Protein AF-A0A392UA08-F1 (afdb_monomer_lite)

Radius of gyration: 13.71 Å; chains: 1; bounding box: 32×23×37 Å

Secondary structure (DSSP, 8-state):
----PPP-TTT-EE--SS--HHHHHHHHHHHT-EEP-SSEEETTEEES--TT-

Structure (mmCIF, N/CA/C/O backbone):
data_AF-A0A392UA08-F1
#
_entry.id   AF-A0A392UA08-F1
#
loop_
_atom_site.group_PDB
_atom_site.id
_atom_site.type_symbol
_atom_site.label_atom_id
_atom_site.label_alt_id
_atom_site.label_comp_id
_atom_site.label_asym_id
_atom_site.label_entity_id
_atom_site.label_seq_id
_atom_site.pdbx_PDB_ins_code
_atom_site.Cartn_x
_atom_site.Cartn_y
_atom_site.Cartn_z
_atom_site.occupancy
_atom_site.B_iso_or_equiv
_atom_site.auth_seq_id
_atom_site.auth_comp_id
_atom_site.auth_asym_id
_atom_site.auth_atom_id
_atom_site.pdbx_PDB_model_num
ATOM 1 N N . MET A 1 1 ? 22.051 8.724 -8.737 1.00 52.19 1 MET A N 1
ATOM 2 C CA . MET A 1 1 ? 21.911 7.302 -9.116 1.00 52.19 1 MET A CA 1
ATOM 3 C C . MET A 1 1 ? 20.827 6.689 -8.250 1.00 52.19 1 MET A C 1
ATOM 5 O O . MET A 1 1 ? 20.882 6.865 -7.042 1.00 52.19 1 MET A O 1
ATOM 9 N N . THR A 1 2 ? 19.825 6.053 -8.853 1.00 79.50 2 THR A N 1
ATOM 10 C CA . THR A 1 2 ? 18.841 5.234 -8.124 1.00 79.50 2 THR A CA 1
ATOM 11 C C . THR A 1 2 ? 19.378 3.804 -7.993 1.00 79.50 2 THR A C 1
ATOM 13 O O . THR A 1 2 ? 20.246 3.415 -8.771 1.00 79.50 2 THR A O 1
ATOM 16 N N . SER A 1 3 ? 18.901 3.024 -7.023 1.00 92.19 3 SER A N 1
ATOM 17 C CA . SER A 1 3 ? 19.440 1.696 -6.678 1.00 92.19 3 SER A CA 1
ATOM 18 C C . SER A 1 3 ? 19.272 0.617 -7.761 1.00 92.19 3 SER A C 1
ATOM 20 O O . SER A 1 3 ? 19.796 -0.480 -7.602 1.00 92.19 3 SER A O 1
ATOM 22 N N . GLY A 1 4 ? 18.527 0.887 -8.841 1.00 94.75 4 GLY A N 1
ATOM 23 C CA . GLY A 1 4 ? 18.246 -0.082 -9.912 1.00 94.75 4 GLY A CA 1
ATOM 24 C C . GLY A 1 4 ? 17.285 -1.211 -9.511 1.00 94.75 4 GLY A C 1
ATOM 25 O O . GLY A 1 4 ? 17.052 -2.129 -10.292 1.00 94.75 4 GLY A O 1
ATOM 26 N N . LEU A 1 5 ? 16.714 -1.155 -8.304 1.00 94.81 5 LEU A N 1
ATOM 27 C CA . LEU A 1 5 ? 15.785 -2.161 -7.793 1.00 94.81 5 LEU A CA 1
ATOM 28 C C . LEU A 1 5 ? 14.359 -1.935 -8.319 1.00 94.81 5 LEU A C 1
ATOM 30 O O . LEU A 1 5 ? 13.905 -0.799 -8.459 1.00 94.81 5 LEU A O 1
ATOM 34 N N . LYS A 1 6 ? 13.624 -3.031 -8.548 1.00 93.06 6 LYS A N 1
ATOM 35 C CA . LYS A 1 6 ? 12.204 -3.012 -8.930 1.00 93.06 6 LYS A CA 1
ATOM 36 C C . LYS A 1 6 ? 11.322 -3.359 -7.732 1.00 93.06 6 LYS A C 1
ATOM 38 O O . LYS A 1 6 ? 11.488 -4.410 -7.116 1.00 93.06 6 LYS A O 1
ATOM 43 N N . VAL A 1 7 ? 10.351 -2.499 -7.439 1.00 92.44 7 VAL A N 1
ATOM 44 C CA . VAL A 1 7 ? 9.345 -2.746 -6.397 1.00 92.44 7 VAL A CA 1
ATOM 45 C C . VAL A 1 7 ? 8.380 -3.845 -6.849 1.00 92.44 7 VAL A C 1
ATOM 47 O O . VAL A 1 7 ? 7.948 -3.883 -8.001 1.00 92.44 7 VAL A O 1
ATOM 50 N N . ASN A 1 8 ? 8.026 -4.743 -5.930 1.00 94.62 8 ASN A N 1
ATOM 51 C CA . ASN A 1 8 ? 7.010 -5.765 -6.153 1.00 94.62 8 ASN A CA 1
ATOM 52 C C . ASN A 1 8 ? 5.675 -5.323 -5.540 1.00 94.62 8 ASN A C 1
ATOM 54 O O . ASN A 1 8 ? 5.399 -5.614 -4.377 1.00 94.62 8 ASN A O 1
ATOM 58 N N . PHE A 1 9 ? 4.836 -4.666 -6.339 1.00 94.56 9 PHE A N 1
ATOM 59 C CA . PHE A 1 9 ? 3.550 -4.130 -5.881 1.00 94.56 9 PHE A CA 1
ATOM 60 C C . PHE A 1 9 ? 2.557 -5.193 -5.397 1.00 94.56 9 PHE A C 1
ATOM 62 O O . PHE A 1 9 ? 1.728 -4.900 -4.544 1.00 94.56 9 PHE A O 1
ATOM 69 N N . TRP A 1 10 ? 2.696 -6.446 -5.841 1.00 94.62 10 TRP A N 1
ATOM 70 C CA . TRP A 1 10 ? 1.874 -7.558 -5.357 1.00 94.62 10 TRP A CA 1
ATOM 71 C C . TRP A 1 10 ? 2.169 -7.926 -3.896 1.00 94.62 10 TRP A C 1
ATOM 73 O O . TRP A 1 10 ? 1.284 -8.365 -3.161 1.00 94.62 10 TRP A O 1
ATOM 83 N N . LYS A 1 11 ? 3.424 -7.747 -3.463 1.00 93.31 11 LYS A N 1
ATOM 84 C CA . LYS A 1 11 ? 3.856 -7.957 -2.071 1.00 93.31 11 LYS A CA 1
ATOM 85 C C . LYS A 1 11 ? 3.8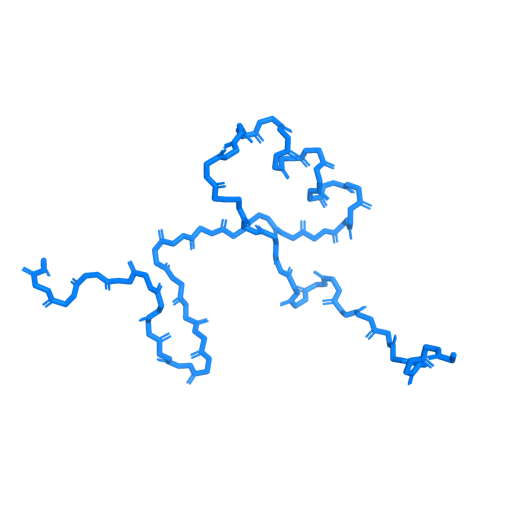00 -6.679 -1.231 1.00 93.31 11 LYS A C 1
ATOM 87 O O . LYS A 1 11 ? 3.954 -6.754 -0.014 1.00 93.31 11 LYS A O 1
ATOM 92 N N . SER A 1 12 ? 3.613 -5.526 -1.863 1.00 94.12 12 SER A N 1
ATOM 93 C CA . SER A 1 12 ? 3.559 -4.227 -1.200 1.00 94.12 12 SER A CA 1
ATOM 94 C C . SER A 1 12 ? 2.120 -3.797 -0.925 1.00 94.12 12 SER A C 1
ATOM 96 O O . SER A 1 12 ? 1.178 -4.168 -1.623 1.00 94.12 12 SER A O 1
ATOM 98 N N . CYS A 1 13 ? 1.955 -2.980 0.108 1.00 94.38 13 CYS A N 1
ATOM 99 C CA . CYS A 1 13 ? 0.708 -2.291 0.394 1.00 94.38 13 CYS A CA 1
ATOM 100 C C . CYS A 1 13 ? 1.003 -0.861 0.847 1.00 94.38 13 CYS A C 1
ATOM 102 O O . CYS A 1 13 ? 2.089 -0.595 1.368 1.00 94.38 13 CYS A O 1
AT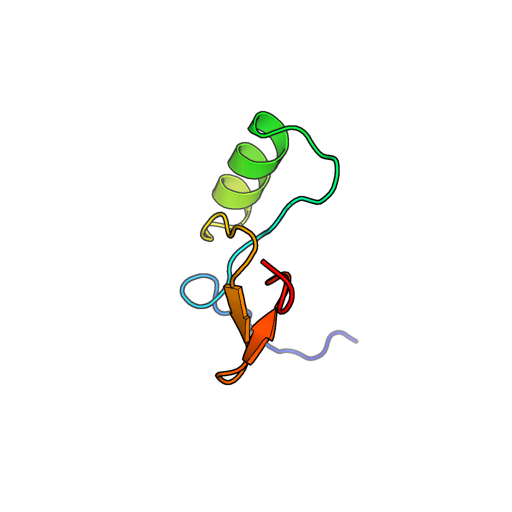OM 104 N N . ILE A 1 14 ? 0.053 0.045 0.635 1.00 95.25 14 ILE A N 1
ATOM 105 C CA . ILE A 1 14 ? 0.117 1.424 1.113 1.00 95.25 14 ILE A CA 1
ATOM 106 C C . ILE A 1 14 ? -0.788 1.589 2.334 1.00 95.25 14 ILE A C 1
ATOM 108 O O . ILE A 1 14 ? -1.888 1.045 2.378 1.00 95.25 14 ILE A O 1
ATOM 112 N N . MET A 1 15 ? -0.321 2.318 3.343 1.00 94.62 15 MET A N 1
ATOM 113 C CA . MET A 1 15 ? -1.084 2.630 4.552 1.00 94.62 15 MET A CA 1
ATOM 114 C C . MET A 1 15 ? -1.080 4.134 4.758 1.00 94.62 15 MET A C 1
ATOM 116 O O . MET A 1 15 ? -0.036 4.771 4.628 1.00 94.62 15 MET A O 1
ATOM 120 N N . GLY A 1 16 ? -2.236 4.695 5.090 1.00 93.69 16 GLY A N 1
ATOM 121 C CA . GLY A 1 16 ? -2.369 6.123 5.338 1.00 93.69 16 GLY A CA 1
ATOM 122 C C . GLY A 1 16 ? -2.428 6.412 6.826 1.00 93.69 16 GLY A C 1
ATOM 123 O O . GLY A 1 16 ? -3.095 5.706 7.578 1.00 93.69 16 GLY A O 1
ATOM 124 N N . ILE A 1 17 ? -1.730 7.465 7.243 1.00 92.88 17 ILE A N 1
ATOM 125 C CA . ILE A 1 17 ? -1.750 7.976 8.612 1.00 92.88 17 ILE A CA 1
ATOM 126 C C . ILE A 1 17 ? -2.321 9.383 8.555 1.00 92.88 17 ILE A C 1
ATOM 128 O O . ILE A 1 17 ? -1.709 10.260 7.952 1.00 92.88 17 ILE A O 1
ATOM 132 N N . ASN A 1 18 ? -3.481 9.588 9.183 1.00 93.94 18 ASN A N 1
ATOM 133 C CA . ASN A 1 18 ? -4.165 10.883 9.204 1.00 93.94 18 ASN A CA 1
ATOM 134 C C . ASN A 1 18 ? -4.447 11.453 7.796 1.00 93.94 18 ASN A C 1
ATOM 136 O O . ASN A 1 18 ? -4.287 12.645 7.545 1.00 93.94 18 ASN A O 1
ATOM 140 N N . VAL A 1 19 ? -4.837 10.580 6.867 1.00 94.75 19 VAL A N 1
ATOM 141 C CA . VAL A 1 19 ? -5.263 10.936 5.507 1.00 94.75 19 VAL A CA 1
ATOM 142 C C . VAL A 1 19 ? -6.657 10.381 5.251 1.00 94.75 19 VAL A C 1
ATOM 144 O O . VAL A 1 19 ? -7.086 9.448 5.933 1.00 94.75 19 VAL A O 1
ATOM 147 N N . SER A 1 20 ? -7.354 10.950 4.272 1.00 96.12 20 SER A N 1
ATOM 148 C CA . SER A 1 20 ? -8.688 10.490 3.900 1.00 96.12 20 SER A CA 1
ATOM 149 C C . SER A 1 20 ? -8.633 9.132 3.186 1.00 96.12 20 SER A C 1
ATOM 151 O O . SER A 1 20 ? -7.622 8.782 2.562 1.00 96.12 20 SER A O 1
ATOM 153 N N . GLU A 1 21 ? -9.711 8.349 3.279 1.00 94.69 21 GLU A N 1
ATOM 154 C CA . GLU A 1 21 ? -9.775 7.049 2.599 1.00 94.69 21 GLU A CA 1
ATOM 155 C C . GLU A 1 21 ? -9.780 7.212 1.075 1.00 94.69 21 GLU A C 1
ATOM 157 O O . GLU A 1 21 ? -9.182 6.400 0.374 1.00 94.69 21 GLU A O 1
ATOM 162 N N . GLU A 1 22 ? -10.361 8.293 0.552 1.00 96.69 22 GLU A N 1
ATOM 163 C CA . GLU A 1 22 ? -10.407 8.565 -0.887 1.00 96.69 22 GLU A CA 1
ATOM 164 C C . GLU A 1 22 ? -8.999 8.756 -1.455 1.00 96.69 22 GLU A C 1
ATOM 166 O O . GLU A 1 22 ? -8.663 8.193 -2.497 1.00 96.69 22 GLU A O 1
ATOM 171 N N . PHE A 1 23 ? -8.142 9.500 -0.747 1.00 96.44 23 PHE A N 1
ATOM 172 C CA . PHE A 1 23 ? -6.746 9.660 -1.144 1.00 96.44 23 PHE A CA 1
ATOM 173 C C . PHE A 1 23 ? -5.993 8.328 -1.111 1.00 96.44 23 PHE A C 1
ATOM 175 O O . PHE A 1 23 ? -5.218 8.031 -2.020 1.00 96.44 23 PHE A O 1
ATOM 182 N N . LEU A 1 24 ? -6.235 7.508 -0.085 1.00 96.44 24 LEU A N 1
ATOM 183 C CA . LEU A 1 24 ? -5.621 6.188 0.037 1.00 96.44 24 LEU A CA 1
ATOM 184 C C . LEU A 1 24 ? -5.988 5.261 -1.122 1.00 96.44 24 LEU A C 1
ATOM 186 O O . LEU A 1 24 ? -5.102 4.596 -1.654 1.00 96.44 24 LEU A O 1
ATOM 190 N N . VAL A 1 25 ? -7.265 5.237 -1.510 1.00 96.12 25 VAL A N 1
ATOM 191 C CA . VAL A 1 25 ? -7.758 4.429 -2.633 1.00 96.12 25 VAL A CA 1
ATOM 192 C C . VAL A 1 25 ? -7.155 4.919 -3.948 1.00 96.12 25 VAL A C 1
ATOM 194 O O . VAL A 1 25 ? -6.576 4.128 -4.689 1.00 96.12 25 VAL A O 1
ATOM 197 N N . MET A 1 26 ? -7.168 6.234 -4.196 1.00 97.38 26 MET A N 1
ATOM 198 C CA . MET A 1 26 ? -6.518 6.800 -5.384 1.00 97.38 26 MET A CA 1
ATOM 199 C C . MET A 1 26 ? -5.028 6.438 -5.451 1.00 97.38 26 MET A C 1
ATOM 201 O O . MET A 1 26 ? -4.515 6.090 -6.514 1.00 97.38 26 MET A O 1
ATOM 205 N N . ALA A 1 27 ? -4.323 6.489 -4.319 1.00 96.25 27 ALA A N 1
ATOM 206 C CA . ALA A 1 27 ? -2.906 6.152 -4.258 1.00 96.25 27 ALA A CA 1
ATOM 207 C C . ALA A 1 27 ? -2.646 4.652 -4.478 1.00 96.25 27 ALA A C 1
ATOM 209 O O . ALA A 1 27 ? -1.680 4.297 -5.160 1.00 96.25 27 ALA A O 1
ATOM 210 N N . SER A 1 28 ? -3.486 3.765 -3.932 1.00 96.12 28 SER A N 1
ATOM 211 C CA . SER A 1 28 ? -3.352 2.322 -4.155 1.00 96.12 28 SER A CA 1
ATOM 212 C C . SER A 1 28 ? -3.617 1.935 -5.605 1.00 96.12 28 SER A C 1
ATOM 214 O O . SER A 1 28 ? -2.885 1.106 -6.146 1.00 96.12 28 SER A O 1
ATOM 216 N N . ASP A 1 29 ? -4.595 2.578 -6.244 1.00 96.06 29 ASP A N 1
ATOM 217 C CA . ASP A 1 29 ? -4.941 2.337 -7.645 1.00 96.06 29 ASP A CA 1
ATOM 218 C C . ASP A 1 29 ? -3.829 2.831 -8.574 1.00 96.06 29 ASP A C 1
ATOM 220 O O . ASP A 1 29 ? -3.404 2.111 -9.477 1.00 96.06 29 ASP A O 1
ATOM 224 N N . PHE A 1 30 ? -3.276 4.017 -8.298 1.00 95.88 30 PHE A N 1
ATOM 225 C CA . PHE A 1 30 ? -2.148 4.566 -9.051 1.00 95.88 30 PHE A CA 1
ATOM 226 C C . PHE A 1 30 ? -0.899 3.673 -8.977 1.00 95.88 30 PHE A C 1
ATOM 228 O O . PHE A 1 30 ? -0.216 3.464 -9.979 1.00 95.88 30 PHE A O 1
ATOM 235 N N . LEU A 1 31 ? -0.593 3.127 -7.796 1.00 94.50 31 LEU A N 1
ATOM 236 C CA . LEU A 1 31 ? 0.552 2.234 -7.595 1.00 94.50 31 LEU A CA 1
ATOM 237 C C . LEU A 1 31 ? 0.267 0.778 -7.987 1.00 94.50 31 LEU A C 1
ATOM 239 O O . LEU A 1 31 ? 1.195 -0.032 -8.001 1.00 94.50 31 LEU A O 1
ATOM 243 N N . ASN A 1 32 ? -0.992 0.435 -8.276 1.00 95.12 32 ASN A N 1
ATOM 244 C CA . ASN A 1 32 ? -1.463 -0.935 -8.462 1.00 95.12 32 ASN A CA 1
ATOM 245 C C . ASN A 1 32 ? -1.033 -1.863 -7.305 1.00 95.12 32 ASN A C 1
ATOM 247 O O . ASN A 1 32 ? -0.471 -2.945 -7.509 1.00 95.12 32 ASN A O 1
ATOM 251 N N . CYS A 1 33 ? -1.235 -1.402 -6.068 1.00 95.88 33 CYS A N 1
ATOM 252 C CA . CYS A 1 33 ? -0.905 -2.136 -4.849 1.00 95.88 33 CYS A CA 1
ATOM 253 C C . CYS A 1 33 ? -2.108 -2.203 -3.903 1.00 95.88 33 CYS A C 1
ATOM 255 O O . CYS A 1 33 ? -3.163 -1.632 -4.156 1.00 95.88 33 CYS A O 1
ATOM 257 N N . ARG A 1 34 ? -1.980 -2.943 -2.802 1.00 94.94 34 ARG A N 1
ATOM 258 C CA . ARG A 1 34 ? -3.089 -3.131 -1.854 1.00 94.94 34 ARG A CA 1
ATOM 259 C C . ARG A 1 34 ? -3.142 -1.997 -0.831 1.00 9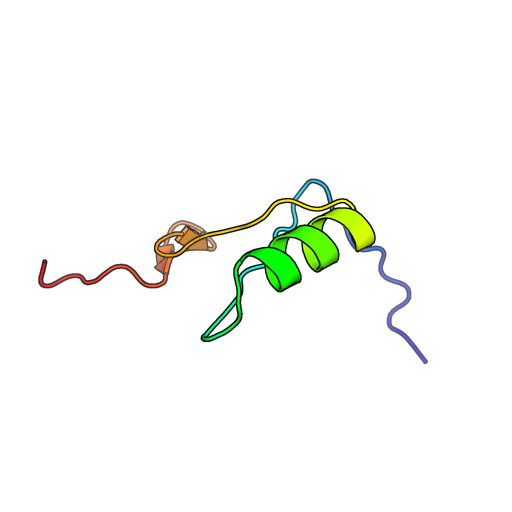4.94 34 ARG A C 1
ATOM 261 O O . ARG A 1 34 ? -2.099 -1.511 -0.403 1.00 94.94 34 ARG A O 1
ATOM 268 N N . VAL A 1 35 ? -4.330 -1.649 -0.342 1.00 95.81 35 VAL A N 1
ATOM 269 C CA . VAL A 1 35 ? -4.465 -0.818 0.868 1.00 95.81 35 VAL A CA 1
ATOM 270 C C . VAL A 1 35 ? -4.222 -1.691 2.103 1.00 95.81 35 VAL A C 1
ATOM 272 O O . VAL A 1 35 ? -4.839 -2.745 2.269 1.00 95.81 35 VAL A O 1
ATOM 275 N N . GLY A 1 36 ? -3.294 -1.277 2.960 1.00 94.19 36 GLY A N 1
ATOM 276 C CA . GLY A 1 36 ? -3.002 -1.899 4.247 1.00 94.19 36 GLY A CA 1
ATOM 277 C C . GLY A 1 36 ? -3.701 -1.181 5.405 1.00 94.19 36 GLY A C 1
ATOM 278 O O . GLY A 1 36 ? -4.106 -0.026 5.288 1.00 94.19 36 GLY A O 1
ATOM 279 N N . ARG A 1 37 ? -3.817 -1.859 6.550 1.00 92.38 37 ARG A N 1
ATOM 280 C CA . ARG A 1 37 ? -4.396 -1.312 7.788 1.00 92.38 37 ARG A CA 1
ATOM 281 C C . ARG A 1 37 ? -3.577 -1.748 8.998 1.00 92.38 37 ARG A C 1
ATOM 283 O O . ARG A 1 37 ? -2.935 -2.796 8.959 1.00 92.38 37 ARG A O 1
ATOM 290 N N . THR A 1 38 ? -3.616 -0.963 10.069 1.00 91.12 38 THR A N 1
ATOM 291 C CA . THR A 1 38 ? -3.063 -1.351 11.370 1.00 91.12 38 THR A CA 1
ATOM 292 C C . THR A 1 38 ? -4.135 -2.061 12.215 1.00 91.12 38 THR A C 1
ATOM 294 O O . THR A 1 38 ? -5.315 -1.723 12.112 1.00 91.12 38 THR A O 1
ATOM 297 N N . PRO A 1 39 ? -3.760 -3.042 13.058 1.00 92.88 39 PRO A N 1
ATOM 298 C CA . PRO A 1 39 ? -2.428 -3.634 13.174 1.00 92.88 39 PRO A CA 1
ATOM 299 C C . PRO A 1 39 ? -2.094 -4.593 12.014 1.00 92.88 39 PRO A C 1
ATOM 301 O O . PRO A 1 39 ? -2.977 -5.257 11.477 1.00 92.88 39 PRO A O 1
ATOM 304 N N . PHE A 1 40 ? -0.813 -4.712 11.653 1.00 92.25 40 PHE A N 1
ATOM 305 C CA . PHE A 1 40 ? -0.333 -5.629 10.603 1.00 92.25 40 PHE A CA 1
ATOM 306 C C . PHE A 1 40 ? 0.884 -6.435 11.062 1.00 92.25 40 PHE A C 1
ATOM 308 O O . PHE A 1 40 ? 1.515 -6.102 12.059 1.00 92.25 40 PHE A O 1
ATOM 315 N N . LYS A 1 41 ? 1.232 -7.507 10.340 1.00 92.81 41 LYS A N 1
ATOM 316 C CA . LYS A 1 41 ? 2.440 -8.298 10.622 1.00 92.81 41 LYS A CA 1
ATOM 317 C C . LYS A 1 41 ? 3.610 -7.814 9.773 1.00 92.81 41 LYS A C 1
ATOM 319 O O . LYS A 1 41 ? 3.511 -7.799 8.549 1.00 92.81 41 LYS A O 1
ATOM 324 N N . TYR A 1 42 ? 4.732 -7.514 10.414 1.00 92.81 42 TYR A N 1
ATOM 325 C CA . TYR A 1 42 ? 6.003 -7.247 9.754 1.00 92.81 42 TYR A CA 1
ATOM 326 C C . TYR A 1 42 ? 7.062 -8.197 10.300 1.00 92.81 42 TYR A C 1
ATOM 328 O O . TYR A 1 42 ? 7.328 -8.204 11.498 1.00 92.81 42 TYR A O 1
ATOM 336 N N . LEU A 1 43 ? 7.620 -9.045 9.430 1.00 94.75 43 LEU A N 1
ATOM 337 C CA . LEU A 1 43 ? 8.592 -10.081 9.814 1.00 94.75 43 LEU A CA 1
ATOM 338 C C . LEU A 1 43 ? 8.110 -10.958 10.991 1.00 94.75 43 LEU A C 1
ATOM 340 O O . LEU A 1 43 ? 8.874 -11.317 11.877 1.00 94.75 43 LEU A O 1
ATOM 344 N N . GLY A 1 44 ? 6.813 -11.280 11.011 1.00 93.50 44 GLY A N 1
ATOM 345 C CA . GLY A 1 44 ? 6.184 -12.080 12.069 1.00 93.50 44 GLY A CA 1
ATOM 346 C C . GLY A 1 44 ? 5.751 -11.296 13.313 1.00 93.50 44 GLY A C 1
ATOM 347 O O . GLY A 1 44 ? 5.009 -11.841 14.126 1.00 93.50 44 GLY A O 1
ATOM 348 N N . LEU A 1 45 ? 6.124 -10.021 13.440 1.00 94.06 45 LEU A N 1
ATOM 349 C CA . LEU A 1 45 ? 5.795 -9.181 14.593 1.00 94.06 45 LEU A CA 1
ATOM 350 C C . LEU A 1 45 ? 4.552 -8.314 14.328 1.00 94.06 45 LEU A C 1
ATOM 352 O O . LEU A 1 45 ? 4.439 -7.742 13.241 1.00 94.06 45 LEU A O 1
ATOM 356 N N . PRO A 1 46 ? 3.615 -8.186 15.287 1.00 94.06 46 PRO A N 1
ATOM 357 C CA . PRO A 1 46 ? 2.452 -7.318 15.141 1.00 94.06 46 PRO A CA 1
ATOM 358 C C . PRO A 1 46 ? 2.836 -5.844 15.354 1.00 94.06 46 PRO A C 1
ATOM 360 O O . PRO A 1 46 ? 3.184 -5.424 16.454 1.00 94.06 46 PRO A O 1
ATOM 363 N N . VAL A 1 47 ? 2.740 -5.041 14.299 1.00 92.81 47 VAL A N 1
ATOM 364 C CA . VAL A 1 47 ? 2.991 -3.595 14.301 1.00 92.81 47 VAL A CA 1
ATOM 365 C C . VAL A 1 47 ? 1.667 -2.846 14.442 1.00 92.81 47 VAL A C 1
ATOM 367 O O . VAL A 1 47 ? 0.690 -3.157 13.759 1.00 92.81 47 VAL A O 1
ATOM 370 N N . GLY A 1 48 ? 1.624 -1.853 15.335 1.00 90.56 48 GLY A N 1
ATOM 371 C CA . GLY A 1 48 ? 0.418 -1.066 15.626 1.00 90.56 48 GLY A CA 1
ATOM 372 C C . GLY A 1 48 ? -0.623 -1.796 16.483 1.00 90.56 48 GLY A C 1
ATOM 373 O O . GLY A 1 48 ? -1.680 -1.236 16.761 1.00 90.56 48 GLY A O 1
ATOM 374 N N . ALA A 1 49 ? -0.343 -3.032 16.910 1.00 90.88 49 ALA A N 1
ATOM 375 C CA . ALA A 1 49 ? -1.168 -3.725 17.893 1.00 90.88 49 ALA A CA 1
ATOM 376 C C . ALA A 1 49 ? -0.923 -3.119 19.278 1.00 90.88 49 ALA A C 1
ATOM 378 O O . ALA A 1 49 ? 0.206 -2.756 19.602 1.00 90.88 49 ALA A O 1
ATOM 379 N N . ASN A 1 50 ? -1.969 -3.020 20.097 1.00 89.81 50 ASN A N 1
ATOM 380 C CA . ASN A 1 50 ? -1.842 -2.599 21.488 1.00 89.81 50 ASN A CA 1
ATOM 381 C C . ASN A 1 50 ? -1.734 -3.849 22.379 1.00 89.81 50 ASN A C 1
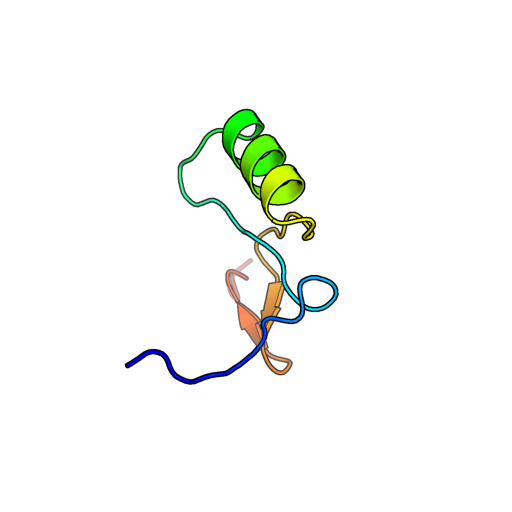ATOM 383 O O . ASN A 1 50 ? -2.743 -4.529 22.533 1.00 89.81 50 ASN A O 1
ATOM 387 N N . PRO A 1 51 ? -0.571 -4.142 22.996 1.00 81.81 51 PRO A N 1
ATOM 388 C CA . PRO A 1 51 ? -0.407 -5.317 23.857 1.00 81.81 51 PRO A CA 1
ATOM 389 C C . PRO A 1 51 ? -1.222 -5.257 25.156 1.00 81.81 51 PRO A C 1
ATOM 391 O O . PRO A 1 51 ? -1.316 -6.254 25.858 1.00 81.81 51 PRO A O 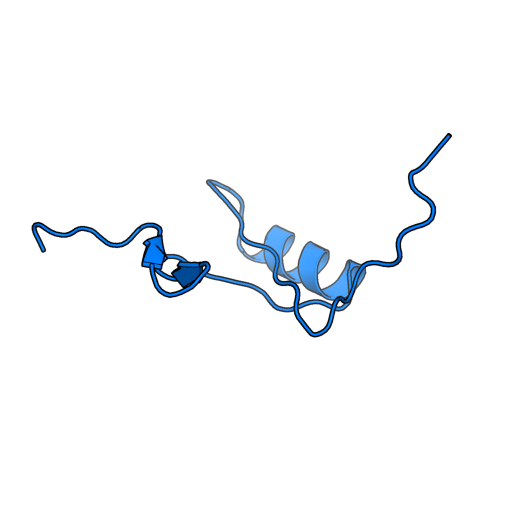1
ATOM 394 N N . ARG A 1 52 ? -1.745 -4.075 25.515 1.00 85.00 52 ARG A N 1
ATOM 395 C CA . ARG A 1 52 ? -2.544 -3.845 26.731 1.00 85.00 52 ARG A CA 1
ATOM 396 C C . ARG A 1 52 ? -4.050 -3.981 26.503 1.00 85.00 52 ARG A C 1
ATOM 398 O O . ARG A 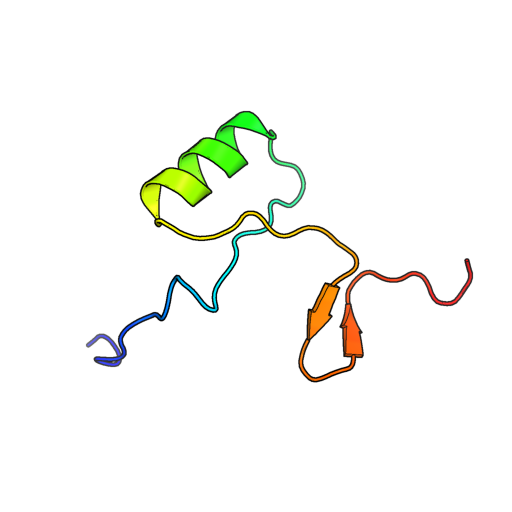1 52 ? -4.808 -3.757 27.443 1.00 85.00 52 ARG A O 1
ATOM 405 N N . LYS A 1 53 ? -4.473 -4.241 25.266 1.00 61.62 53 LYS A N 1
ATOM 406 C CA . LYS A 1 53 ? -5.875 -4.445 24.906 1.00 61.62 53 LYS A CA 1
ATOM 407 C C . LYS A 1 53 ? -6.168 -5.929 24.753 1.00 61.62 53 LYS A C 1
ATOM 409 O O . LYS A 1 53 ? -5.240 -6.653 24.335 1.00 61.62 53 LYS A O 1
#

Organism: NCBI:txid97028

Foldseek 3Di:
DDPPDDDDQAPDEDEDDPDDVVVRVVVCVVSVHHHDDPQDDDPNDTDNDDPVD

pLDDT: mean 92.1, std 7.75, range [52.19, 97.38]

Sequence (53 aa):
MTSGLKVNFWKSCIMGINVSEEFLVMASDFLNCRVGRTPFKYLGLPVGANPRK